Protein AF-A0AAW5YV37-F1 (afdb_monomer_lite)

Secondary structure (DSSP, 8-state):
-HHHHHHHHHHHHHHHHHHHHHHHHHTTT--HHHHHHHHHHHHHHHHHHHHHHHHHHHHHHHHHHHHH-TTS----TT-

Foldseek 3Di:
DVVLVVVLVVVLVVVVVVLVVVLVVVLPPPDDPRSVVSVVVSVVVNVVVNVVSVVVSVVVVVVVVVVVDPPDDDPDPVD

Sequence (79 aa):
MKKMDATYLTELNRYFRARVAEVTDQAQGLTGEELTTFLTKANQETVAHCRQESEKLWGQLFKEAIKLSKLTFNMDKNL

Radius of gyration: 20.42 Å; chains: 1; bounding box: 48×17×57 Å

pLDDT: mean 89.54, std 12.16, range [55.81, 98.25]

Organism: NCBI:txid1584

Structure (mmCIF, N/CA/C/O backbone):
data_AF-A0AAW5YV37-F1
#
_entry.id   AF-A0AAW5YV37-F1
#
loop_
_atom_site.group_PDB
_atom_site.id
_atom_site.type_symbol
_atom_site.label_atom_id
_atom_site.label_alt_id
_atom_site.label_comp_id
_atom_site.label_asym_id
_atom_site.label_entity_id
_atom_site.label_seq_id
_atom_site.pdbx_PDB_ins_code
_atom_site.Cartn_x
_atom_site.Cartn_y
_atom_site.Cartn_z
_atom_site.occupancy
_atom_site.B_iso_or_equiv
_atom_site.auth_seq_id
_atom_site.auth_comp_id
_atom_site.auth_asym_id
_atom_site.auth_atom_id
_atom_site.pdbx_PDB_model_num
ATOM 1 N N . MET A 1 1 ? 8.922 -0.591 -20.082 1.00 59.88 1 MET A N 1
ATOM 2 C CA . MET A 1 1 ? 7.778 0.349 -19.919 1.00 59.88 1 MET A CA 1
ATOM 3 C C . MET A 1 1 ? 6.376 -0.279 -19.859 1.00 59.88 1 MET A C 1
ATOM 5 O O . MET A 1 1 ? 6.043 -0.736 -18.780 1.00 59.88 1 MET A O 1
ATOM 9 N N . LYS A 1 2 ? 5.562 -0.406 -20.930 1.00 64.81 2 LYS A N 1
ATOM 10 C CA . LYS A 1 2 ? 4.091 -0.662 -20.817 1.00 64.81 2 LYS A CA 1
ATOM 11 C C . LYS A 1 2 ? 3.655 -1.884 -19.975 1.00 64.81 2 LYS A C 1
ATOM 13 O O . LYS A 1 2 ? 2.592 -1.860 -19.367 1.00 64.81 2 LYS A O 1
ATOM 18 N N . LYS A 1 3 ? 4.462 -2.954 -19.930 1.00 74.75 3 LYS A N 1
ATOM 19 C CA . LYS A 1 3 ? 4.203 -4.129 -19.072 1.00 74.75 3 LYS A CA 1
ATOM 20 C C . LYS A 1 3 ? 4.535 -3.881 -17.594 1.00 74.75 3 LYS A C 1
ATOM 22 O O . LYS A 1 3 ? 3.832 -4.388 -16.735 1.00 74.75 3 LYS A O 1
ATOM 27 N N . MET A 1 4 ? 5.575 -3.100 -17.309 1.00 75.81 4 MET A N 1
ATOM 28 C CA . MET A 1 4 ? 6.059 -2.826 -15.951 1.00 75.81 4 MET A CA 1
ATOM 29 C C . MET A 1 4 ? 5.069 -1.944 -15.184 1.00 75.81 4 MET A C 1
ATOM 31 O O . MET A 1 4 ? 4.729 -2.251 -14.046 1.00 75.81 4 MET A O 1
ATOM 35 N N . ASP A 1 5 ? 4.518 -0.935 -15.862 1.00 81.19 5 ASP A N 1
ATOM 36 C CA . ASP A 1 5 ? 3.488 -0.053 -15.305 1.00 81.19 5 ASP A CA 1
ATOM 37 C C . ASP A 1 5 ? 2.200 -0.836 -14.990 1.00 81.19 5 ASP A C 1
ATOM 39 O O . ASP A 1 5 ? 1.607 -0.678 -13.924 1.00 81.19 5 ASP A O 1
ATOM 43 N N . ALA A 1 6 ? 1.791 -1.741 -15.889 1.00 89.69 6 ALA A N 1
ATOM 44 C CA . ALA A 1 6 ? 0.613 -2.585 -15.695 1.00 89.69 6 ALA A CA 1
ATOM 45 C C . ALA A 1 6 ? 0.785 -3.574 -14.530 1.00 89.69 6 ALA A C 1
ATOM 47 O O . ALA A 1 6 ? -0.137 -3.742 -13.730 1.00 89.69 6 ALA A O 1
ATOM 48 N N . THR A 1 7 ? 1.960 -4.202 -14.404 1.00 92.62 7 THR A N 1
ATOM 49 C CA . THR A 1 7 ? 2.276 -5.073 -13.263 1.00 92.62 7 THR A CA 1
ATOM 50 C C . THR A 1 7 ? 2.268 -4.285 -11.956 1.00 92.62 7 THR A C 1
ATOM 52 O O . THR A 1 7 ? 1.621 -4.719 -11.007 1.00 92.62 7 THR A O 1
ATOM 55 N N . TYR A 1 8 ? 2.908 -3.111 -11.915 1.00 93.38 8 TYR A N 1
ATOM 56 C CA . TYR A 1 8 ? 2.914 -2.242 -10.735 1.00 93.38 8 TYR A CA 1
ATOM 57 C C . TYR A 1 8 ? 1.494 -1.895 -10.277 1.00 93.38 8 TYR A C 1
ATOM 59 O O . TYR A 1 8 ? 1.140 -2.127 -9.123 1.00 93.38 8 TYR A O 1
ATOM 67 N N . LEU A 1 9 ? 0.648 -1.412 -11.193 1.00 94.88 9 LEU A N 1
ATOM 68 C CA . LEU A 1 9 ? -0.736 -1.072 -10.867 1.00 94.88 9 LEU A CA 1
ATOM 69 C C . LEU A 1 9 ? -1.539 -2.296 -10.419 1.00 94.88 9 LEU A C 1
ATOM 71 O O . LEU A 1 9 ? -2.377 -2.183 -9.528 1.00 94.88 9 LEU A O 1
ATOM 75 N N . 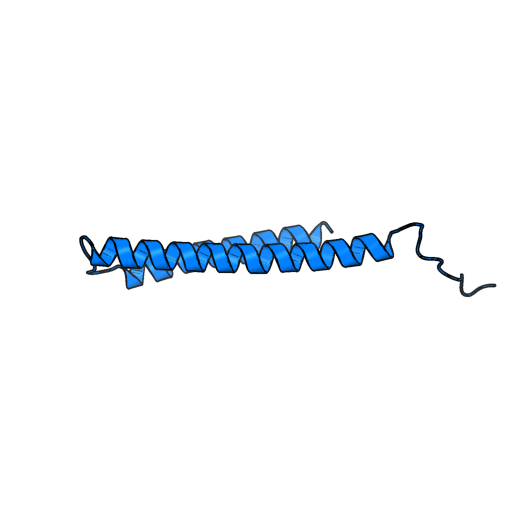THR A 1 10 ? -1.307 -3.462 -11.021 1.00 96.06 10 THR A N 1
ATOM 76 C CA . THR A 1 10 ? -2.018 -4.694 -10.657 1.00 96.06 10 THR A CA 1
ATOM 77 C C . THR A 1 10 ? -1.670 -5.131 -9.237 1.00 96.06 10 THR A C 1
ATOM 79 O O . THR A 1 10 ? -2.575 -5.346 -8.429 1.00 96.06 10 THR A O 1
ATOM 82 N N . GLU A 1 11 ? -0.380 -5.204 -8.909 1.00 95.94 11 GLU A N 1
ATOM 83 C CA . GLU A 1 11 ? 0.071 -5.632 -7.583 1.00 95.94 11 GLU A CA 1
ATOM 84 C C . GLU A 1 11 ? -0.293 -4.614 -6.501 1.00 95.94 11 GLU A C 1
ATOM 86 O O . GLU A 1 11 ? -0.790 -5.001 -5.444 1.00 95.94 11 GLU A O 1
ATOM 91 N N . LEU A 1 12 ? -0.159 -3.313 -6.775 1.00 96.62 12 LEU A N 1
ATOM 92 C CA . LEU A 1 12 ? -0.525 -2.284 -5.805 1.00 96.62 12 LEU A CA 1
ATOM 93 C C . LEU A 1 12 ? -2.033 -2.299 -5.504 1.00 96.62 12 LEU A C 1
ATOM 95 O O . LEU A 1 12 ? -2.449 -2.248 -4.348 1.00 96.62 12 LEU A O 1
ATOM 99 N N . ASN A 1 13 ? -2.872 -2.455 -6.532 1.00 96.19 13 ASN A N 1
ATOM 100 C CA . ASN A 1 13 ? -4.318 -2.575 -6.344 1.00 96.19 13 ASN A CA 1
ATOM 101 C C . ASN A 1 13 ? -4.715 -3.869 -5.622 1.00 96.19 13 ASN A C 1
ATOM 103 O O . ASN A 1 13 ? -5.698 -3.887 -4.878 1.00 96.19 13 ASN A O 1
ATOM 107 N N . ARG A 1 14 ? -3.989 -4.969 -5.850 1.00 97.56 14 ARG A N 1
ATOM 108 C CA . ARG A 1 14 ? -4.172 -6.213 -5.0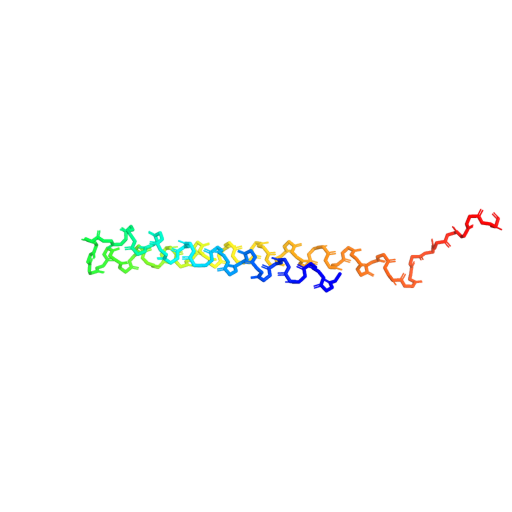95 1.00 97.5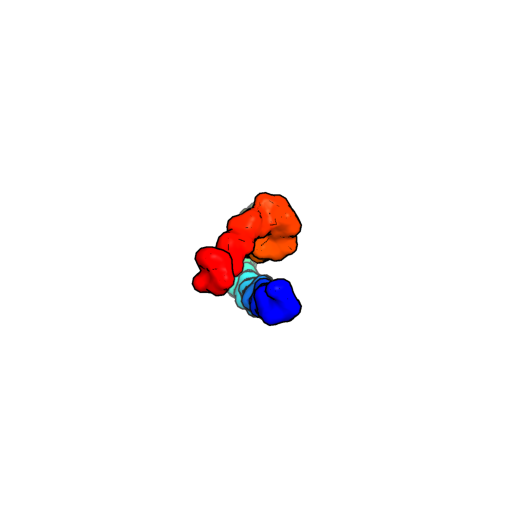6 14 ARG A CA 1
ATOM 109 C C . ARG A 1 14 ? -3.835 -5.995 -3.622 1.00 97.56 14 ARG A C 1
ATOM 111 O O . ARG A 1 14 ? -4.643 -6.356 -2.768 1.00 97.56 14 ARG A O 1
ATOM 118 N N . TYR A 1 15 ? -2.691 -5.373 -3.342 1.00 97.69 15 TYR A N 1
ATOM 119 C CA . TYR A 1 15 ? -2.257 -5.043 -1.990 1.00 97.69 15 TYR A CA 1
ATOM 120 C C . TYR A 1 15 ? -3.285 -4.171 -1.266 1.00 97.69 15 TYR A C 1
ATOM 122 O O . TYR A 1 15 ? -3.711 -4.533 -0.175 1.00 97.69 15 TYR A O 1
ATOM 130 N N . PHE A 1 16 ? -3.765 -3.084 -1.879 1.00 97.56 16 PHE A N 1
ATOM 131 C CA . PHE A 1 16 ? -4.743 -2.204 -1.233 1.00 97.56 16 PHE A CA 1
ATOM 132 C C . PHE A 1 16 ? -6.043 -2.918 -0.871 1.00 97.56 16 PHE A C 1
ATOM 134 O O . PHE A 1 16 ? -6.554 -2.731 0.230 1.00 97.56 16 PHE A O 1
ATOM 141 N N . ARG A 1 17 ? -6.565 -3.779 -1.753 1.00 97.81 17 ARG A N 1
ATOM 142 C CA . ARG A 1 17 ? -7.773 -4.559 -1.443 1.00 97.81 17 ARG A CA 1
ATOM 143 C C . ARG A 1 17 ? -7.546 -5.526 -0.284 1.00 97.81 17 ARG A C 1
ATOM 145 O O . ARG A 1 17 ? -8.392 -5.611 0.601 1.00 97.81 17 ARG A O 1
ATOM 152 N N . ALA A 1 18 ? -6.407 -6.218 -0.274 1.00 97.75 18 ALA A N 1
ATOM 153 C CA . ALA A 1 18 ? -6.043 -7.106 0.826 1.00 97.75 18 ALA A CA 1
ATOM 154 C C . ALA A 1 18 ? -5.878 -6.330 2.141 1.00 97.75 18 ALA A C 1
ATOM 156 O O . ALA A 1 18 ? -6.408 -6.749 3.165 1.00 97.75 18 ALA A O 1
ATOM 157 N N . ARG A 1 19 ? -5.223 -5.164 2.098 1.00 97.62 19 ARG A N 1
ATOM 158 C CA . ARG A 1 19 ? -4.988 -4.320 3.272 1.00 97.62 19 ARG A CA 1
ATOM 159 C C . ARG A 1 19 ? -6.287 -3.779 3.856 1.00 97.62 19 ARG A C 1
ATOM 161 O O . ARG A 1 19 ? -6.438 -3.790 5.067 1.00 97.62 19 ARG A O 1
ATOM 168 N N . VAL A 1 20 ? -7.246 -3.363 3.026 1.00 97.31 20 VAL A N 1
ATOM 169 C CA . VAL A 1 20 ? -8.577 -2.952 3.508 1.00 97.31 20 VAL A CA 1
ATOM 170 C C . VAL A 1 20 ? -9.264 -4.098 4.243 1.00 97.31 20 VAL A C 1
ATOM 172 O O . VAL A 1 20 ? -9.783 -3.876 5.333 1.00 97.31 20 VAL A O 1
ATOM 175 N N . ALA A 1 21 ? -9.249 -5.312 3.687 1.00 97.62 21 ALA A N 1
ATOM 176 C CA . ALA A 1 21 ? -9.861 -6.467 4.339 1.00 97.62 21 ALA A CA 1
ATOM 177 C C . ALA A 1 21 ? -9.178 -6.791 5.679 1.00 97.62 21 ALA A C 1
ATOM 179 O O . ALA A 1 21 ? -9.855 -6.951 6.689 1.00 97.62 21 ALA A O 1
ATOM 180 N N . GLU A 1 22 ? -7.846 -6.803 5.699 1.00 97.75 22 GLU A N 1
ATOM 181 C CA . GLU A 1 22 ? -7.041 -7.058 6.896 1.00 97.75 22 GLU A CA 1
ATOM 182 C C . GLU A 1 22 ? -7.276 -6.010 7.995 1.00 97.75 22 GLU A C 1
ATOM 184 O O . GLU A 1 22 ? -7.542 -6.359 9.140 1.00 97.75 22 GLU A O 1
ATOM 189 N N . VAL A 1 23 ? -7.217 -4.720 7.651 1.00 97.31 23 VAL A N 1
ATOM 190 C CA . VAL A 1 23 ? -7.447 -3.616 8.595 1.00 97.31 23 VAL A CA 1
ATOM 191 C C . VAL A 1 23 ? -8.880 -3.641 9.113 1.00 97.31 23 VAL A C 1
ATOM 193 O O . VAL A 1 23 ? -9.099 -3.376 10.288 1.00 97.31 23 VAL A O 1
ATOM 196 N N . THR A 1 24 ? -9.852 -3.974 8.259 1.00 96.31 24 THR A N 1
ATOM 197 C CA . THR A 1 24 ? -11.258 -4.102 8.668 1.00 96.31 24 THR A CA 1
ATOM 198 C C . THR A 1 24 ? -11.435 -5.210 9.700 1.00 96.31 24 THR A C 1
ATOM 200 O O . THR A 1 24 ? -12.139 -5.007 10.683 1.00 96.31 24 THR A O 1
ATOM 203 N N . ASP A 1 25 ? -10.787 -6.357 9.496 1.00 97.31 25 ASP A N 1
ATOM 204 C CA . ASP A 1 25 ? -10.824 -7.487 10.425 1.00 97.31 25 ASP A CA 1
ATOM 205 C C . ASP A 1 25 ? -10.139 -7.146 11.758 1.00 97.31 25 ASP A C 1
ATOM 207 O O . ASP A 1 25 ? -10.725 -7.300 12.824 1.00 97.31 25 ASP A O 1
ATOM 211 N N . GLN A 1 26 ? -8.942 -6.560 11.698 1.00 95.50 26 GLN A N 1
ATOM 212 C CA . GLN A 1 26 ? -8.171 -6.149 12.877 1.00 95.50 26 GLN A CA 1
ATOM 213 C C . GLN A 1 26 ? -8.820 -5.004 13.670 1.00 95.50 26 GLN A C 1
ATOM 215 O O . GLN A 1 26 ? -8.608 -4.893 14.875 1.00 95.50 26 GLN A O 1
ATOM 220 N N . ALA A 1 27 ? -9.601 -4.145 13.010 1.00 96.00 27 ALA A N 1
ATOM 221 C CA . ALA A 1 27 ? -10.327 -3.060 13.659 1.00 96.00 27 ALA A CA 1
ATOM 222 C C . ALA A 1 27 ? -11.596 -3.532 14.387 1.00 96.00 27 ALA A C 1
ATOM 224 O O . ALA A 1 27 ? -12.200 -2.737 15.112 1.00 96.00 27 ALA A O 1
ATOM 225 N N . GLN A 1 28 ? -12.032 -4.786 14.204 1.00 95.31 28 GLN A N 1
ATOM 226 C CA . GLN A 1 28 ? -13.232 -5.289 14.870 1.00 95.31 28 GLN A CA 1
ATOM 227 C C . GLN A 1 28 ? -13.077 -5.213 16.391 1.00 95.31 28 GLN A C 1
ATOM 229 O O . GLN A 1 28 ? -12.120 -5.714 16.973 1.00 95.31 28 GLN A O 1
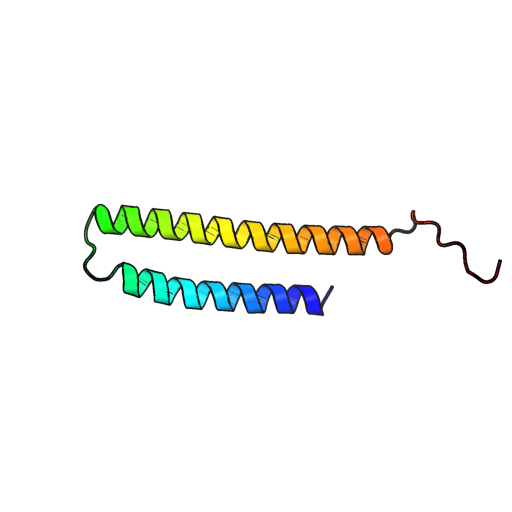ATOM 234 N N . GLY A 1 29 ? -14.046 -4.574 17.043 1.00 92.94 29 GLY A N 1
ATOM 235 C CA . GLY A 1 29 ? -14.056 -4.406 18.497 1.00 92.94 29 GLY A CA 1
ATOM 236 C C . GLY A 1 29 ? -13.235 -3.223 19.015 1.00 92.94 29 GLY A C 1
ATOM 237 O O . GLY A 1 29 ? -13.408 -2.859 20.175 1.00 92.94 29 GLY A O 1
ATOM 238 N N . LEU A 1 30 ? -12.419 -2.568 18.179 1.00 96.25 30 LEU A N 1
ATOM 239 C CA . LEU A 1 30 ? -11.790 -1.299 18.543 1.00 96.25 30 LEU A CA 1
ATOM 240 C C . LEU A 1 30 ? -12.812 -0.164 18.452 1.00 96.25 30 LEU A C 1
ATOM 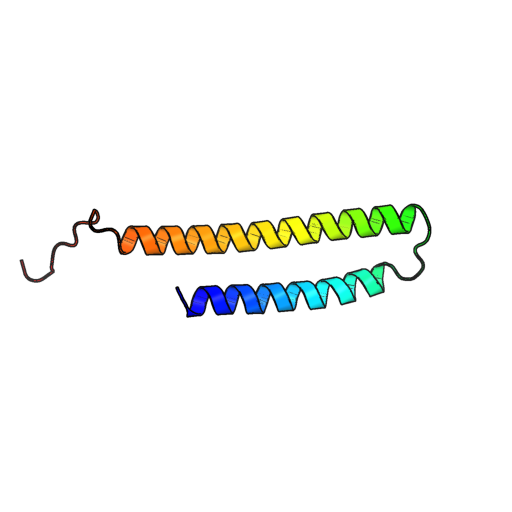242 O O . LEU A 1 30 ? -13.609 -0.091 17.515 1.00 96.25 30 LEU A O 1
ATOM 246 N N . THR A 1 31 ? -12.768 0.767 19.404 1.00 95.19 31 THR A N 1
ATOM 247 C CA . THR A 1 31 ? -13.650 1.942 19.411 1.00 95.19 31 THR A CA 1
ATOM 248 C C . THR A 1 31 ? -12.896 3.199 19.839 1.00 95.19 31 THR A C 1
ATOM 250 O O . THR A 1 31 ? -11.775 3.130 20.341 1.00 95.19 31 THR A O 1
ATOM 253 N N . GLY A 1 32 ? -13.488 4.370 19.593 1.00 96.06 32 GLY A N 1
ATOM 254 C CA . GLY A 1 32 ? -12.968 5.651 20.076 1.00 96.06 32 GLY A CA 1
ATOM 255 C C . GLY A 1 32 ? -11.518 5.946 19.668 1.00 96.06 32 GLY A C 1
ATOM 256 O O . GLY A 1 32 ? -11.146 5.877 18.492 1.00 96.06 32 GLY A O 1
ATOM 257 N N . GLU A 1 33 ? -10.704 6.323 20.652 1.00 96.94 33 GLU A N 1
ATOM 258 C CA . GLU A 1 33 ? -9.308 6.724 20.454 1.00 96.94 33 GLU A CA 1
ATOM 259 C C . GLU A 1 33 ? -8.412 5.556 20.016 1.00 96.94 33 GLU A C 1
ATOM 261 O O . GLU A 1 33 ? -7.527 5.735 19.175 1.00 96.94 33 GLU A O 1
ATOM 266 N N . GLU A 1 34 ? -8.686 4.345 20.506 1.00 95.88 34 GLU A N 1
ATOM 267 C CA . GLU A 1 34 ? -7.942 3.138 20.137 1.00 95.88 34 GLU A CA 1
ATOM 268 C C . GLU A 1 34 ? -8.134 2.808 18.655 1.00 95.88 34 GLU A C 1
ATOM 270 O O . GLU A 1 34 ? -7.159 2.584 17.934 1.00 95.88 34 GLU A O 1
ATOM 275 N N . LEU A 1 35 ? -9.379 2.880 18.168 1.00 97.25 35 LEU A N 1
ATOM 276 C CA . LEU A 1 35 ? -9.685 2.707 16.747 1.00 97.25 35 LEU A CA 1
ATOM 277 C C . LEU A 1 35 ? -8.990 3.773 15.894 1.00 97.25 35 LEU A C 1
ATOM 279 O O . LEU A 1 35 ? -8.385 3.459 14.871 1.00 97.25 35 LEU A O 1
ATOM 283 N N . THR A 1 36 ? -9.045 5.035 16.320 1.00 97.50 36 THR A N 1
ATOM 284 C CA . THR A 1 36 ? -8.435 6.147 15.576 1.00 97.50 36 THR A CA 1
ATOM 285 C C . THR A 1 36 ? -6.920 5.984 15.476 1.00 97.50 36 THR A C 1
ATOM 287 O O . THR A 1 36 ? -6.342 6.146 14.397 1.00 97.50 36 THR A O 1
ATOM 290 N N . THR A 1 37 ? -6.273 5.613 16.580 1.00 98.00 37 THR A N 1
ATOM 291 C CA . THR A 1 37 ? -4.827 5.368 16.635 1.00 98.00 37 THR A CA 1
ATOM 292 C C . THR A 1 37 ? -4.440 4.199 15.736 1.00 98.00 37 THR A C 1
ATOM 294 O O . THR A 1 37 ? -3.507 4.312 14.936 1.00 98.00 37 THR A O 1
ATOM 297 N N . PHE A 1 38 ? -5.193 3.100 15.809 1.00 98.06 38 PHE A N 1
ATOM 298 C CA . PHE A 1 38 ? -4.980 1.927 14.970 1.00 98.06 38 PHE A CA 1
ATOM 299 C C . PHE A 1 38 ? -5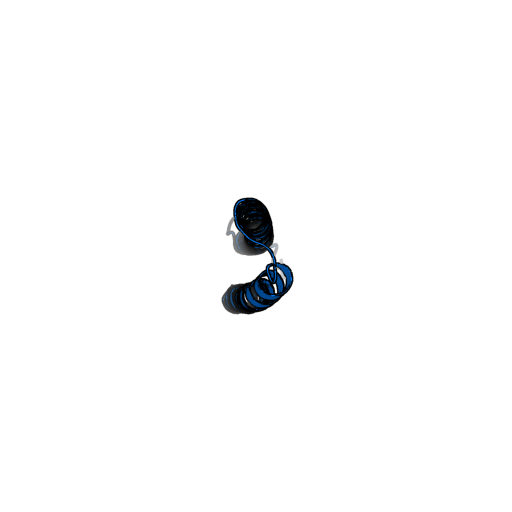.105 2.257 13.477 1.00 98.06 38 PHE A C 1
ATOM 301 O O . PHE A 1 38 ? -4.174 1.998 12.712 1.00 98.06 38 PHE A O 1
ATOM 308 N N . LEU A 1 39 ? -6.205 2.893 13.060 1.00 97.62 39 LEU A N 1
ATOM 309 C CA . LEU A 1 39 ? -6.437 3.255 11.659 1.00 97.62 39 LEU A CA 1
ATOM 310 C C . LEU A 1 39 ? -5.396 4.256 11.144 1.00 97.62 39 LEU A C 1
ATOM 312 O O . LEU A 1 39 ? -4.947 4.147 10.003 1.00 97.62 39 LEU A O 1
ATOM 316 N N . THR A 1 40 ? -4.962 5.197 11.986 1.00 98.00 40 THR A N 1
ATOM 317 C CA . THR A 1 40 ? -3.903 6.153 11.632 1.00 98.00 40 THR A CA 1
ATOM 318 C C . THR A 1 40 ? -2.591 5.433 11.344 1.00 98.00 40 THR A C 1
ATOM 320 O O . THR A 1 40 ? -1.962 5.683 10.313 1.00 98.00 40 THR A O 1
ATOM 323 N N . LYS A 1 41 ? -2.199 4.499 12.216 1.00 98.00 41 LYS A N 1
ATOM 324 C CA . LYS A 1 41 ? -0.991 3.693 12.029 1.00 98.00 41 LYS A CA 1
ATOM 325 C C . LYS A 1 41 ? -1.092 2.815 10.780 1.00 98.00 41 LYS A C 1
ATOM 327 O O . LYS A 1 41 ? -0.192 2.839 9.942 1.00 98.00 41 LYS A O 1
ATOM 332 N N . ALA A 1 42 ? -2.209 2.110 10.608 1.00 97.56 42 ALA A N 1
ATOM 333 C CA . ALA A 1 42 ? -2.446 1.262 9.444 1.00 97.56 42 ALA A CA 1
ATOM 334 C C . ALA A 1 42 ? -2.387 2.055 8.124 1.00 97.56 42 ALA A C 1
ATOM 336 O O . ALA A 1 42 ? -1.841 1.578 7.124 1.00 97.56 42 ALA A O 1
ATOM 337 N N . ASN A 1 43 ? -2.894 3.292 8.119 1.00 97.50 43 ASN A N 1
ATOM 338 C CA . ASN A 1 43 ? -2.802 4.186 6.970 1.00 97.50 43 ASN A CA 1
ATOM 339 C C . ASN A 1 43 ? -1.350 4.601 6.678 1.00 97.50 43 ASN A C 1
ATOM 341 O O . ASN A 1 43 ? -0.913 4.536 5.531 1.00 97.50 43 ASN A O 1
ATOM 345 N N . GLN A 1 44 ? -0.574 4.970 7.702 1.00 98.25 44 GLN A N 1
ATOM 346 C CA . GLN A 1 44 ? 0.844 5.318 7.537 1.00 98.25 44 GLN A CA 1
ATOM 347 C C . GLN A 1 44 ? 1.663 4.153 6.966 1.00 98.25 44 GLN A C 1
ATOM 349 O O . GLN A 1 44 ? 2.461 4.357 6.052 1.00 98.25 44 GLN A O 1
ATOM 354 N N . GLU A 1 45 ? 1.428 2.930 7.443 1.00 98.06 45 GLU A N 1
ATOM 355 C CA . GLU A 1 45 ? 2.061 1.715 6.912 1.00 98.06 45 GLU A CA 1
ATOM 356 C C . GLU A 1 45 ? 1.701 1.485 5.438 1.00 98.06 45 GLU A C 1
ATOM 358 O O . GLU A 1 45 ? 2.569 1.192 4.613 1.00 98.06 45 GLU A O 1
ATOM 363 N N . THR A 1 46 ? 0.430 1.688 5.086 1.00 97.69 46 THR A N 1
ATOM 364 C CA . THR A 1 46 ? -0.063 1.554 3.707 1.00 97.69 46 THR A CA 1
ATOM 365 C C . THR A 1 46 ? 0.603 2.574 2.777 1.00 97.69 46 THR A C 1
ATOM 367 O O . THR A 1 46 ? 1.027 2.234 1.669 1.00 97.69 46 THR A O 1
ATOM 370 N N . VAL A 1 47 ? 0.751 3.823 3.231 1.00 97.62 47 VAL A N 1
ATOM 371 C CA . VAL A 1 47 ? 1.453 4.884 2.491 1.00 97.62 47 VAL A CA 1
ATOM 372 C C . VAL A 1 47 ? 2.937 4.558 2.335 1.00 97.62 47 VAL A C 1
ATOM 374 O O . VAL A 1 47 ? 3.480 4.719 1.240 1.00 97.62 47 VAL A O 1
ATOM 377 N N . ALA A 1 48 ? 3.591 4.069 3.391 1.00 98.12 48 ALA A N 1
ATOM 378 C CA . ALA A 1 48 ? 4.994 3.669 3.339 1.00 98.12 48 ALA A CA 1
ATOM 379 C C . ALA A 1 48 ? 5.223 2.553 2.307 1.00 98.12 48 ALA A C 1
ATOM 381 O O . ALA A 1 48 ? 6.140 2.654 1.491 1.00 98.12 48 ALA A O 1
ATOM 382 N N . HIS A 1 49 ? 4.346 1.544 2.271 1.00 97.31 49 HIS A N 1
ATOM 383 C CA . HIS A 1 49 ? 4.406 0.476 1.273 1.00 97.31 49 HIS A CA 1
ATOM 384 C C . HIS A 1 49 ? 4.223 1.005 -0.159 1.00 97.31 49 HIS A C 1
ATOM 386 O O . HIS A 1 49 ? 5.020 0.701 -1.047 1.00 97.31 49 HIS A O 1
ATOM 392 N N . CYS A 1 50 ? 3.211 1.849 -0.383 1.00 96.94 50 CYS A N 1
ATOM 393 C CA . CYS A 1 50 ? 2.959 2.467 -1.688 1.00 96.94 50 CYS A CA 1
ATOM 394 C C . CYS A 1 50 ? 4.170 3.273 -2.182 1.00 96.94 50 CYS A C 1
ATOM 396 O O . CYS A 1 50 ? 4.582 3.159 -3.341 1.00 96.94 50 CYS A O 1
ATOM 398 N N . ARG A 1 51 ? 4.782 4.052 -1.284 1.00 97.62 51 ARG A N 1
ATOM 399 C CA . ARG A 1 51 ? 5.992 4.819 -1.577 1.00 97.62 51 ARG A CA 1
ATOM 400 C C . ARG A 1 51 ? 7.151 3.907 -1.973 1.00 97.62 51 ARG A C 1
ATOM 402 O O . ARG A 1 51 ? 7.786 4.165 -2.990 1.00 97.62 51 ARG A O 1
ATOM 409 N N . GLN A 1 52 ? 7.399 2.843 -1.213 1.00 97.50 52 GLN A N 1
ATOM 410 C CA . GLN A 1 52 ? 8.478 1.898 -1.495 1.00 97.50 52 GLN A CA 1
ATOM 411 C C . GLN A 1 52 ? 8.328 1.252 -2.881 1.00 97.50 52 GLN A C 1
ATOM 413 O O . GLN A 1 52 ? 9.286 1.224 -3.658 1.00 97.50 52 GLN A O 1
ATOM 418 N N . GLU A 1 53 ? 7.133 0.769 -3.232 1.00 96.69 53 GLU A N 1
ATOM 419 C CA . GLU A 1 53 ? 6.912 0.159 -4.549 1.00 96.69 53 GLU A CA 1
ATOM 420 C C . GLU A 1 53 ? 6.978 1.196 -5.685 1.00 96.69 53 GLU A C 1
ATOM 422 O O . GLU A 1 53 ? 7.496 0.895 -6.764 1.00 96.69 53 GLU A O 1
ATOM 427 N N . SER A 1 54 ? 6.552 2.440 -5.433 1.00 96.06 54 SER A N 1
ATOM 428 C CA . SER A 1 54 ? 6.711 3.551 -6.383 1.00 96.06 54 SER A CA 1
ATOM 429 C C . SER A 1 54 ? 8.182 3.871 -6.651 1.00 96.06 54 SER A C 1
ATOM 431 O O . SER A 1 54 ? 8.591 3.992 -7.805 1.00 96.06 54 SER A O 1
ATOM 433 N N . GLU A 1 55 ? 8.994 3.994 -5.597 1.00 96.56 55 GLU A N 1
ATOM 434 C CA . GLU A 1 55 ? 10.431 4.283 -5.695 1.00 96.56 55 GLU A CA 1
ATOM 435 C C . GLU A 1 55 ? 11.175 3.157 -6.427 1.00 96.56 55 GLU A C 1
ATOM 437 O O . GLU A 1 55 ? 12.060 3.409 -7.248 1.00 96.56 55 GLU A O 1
ATOM 442 N N . LYS A 1 56 ? 10.770 1.905 -6.205 1.00 95.00 56 LYS A N 1
ATOM 443 C CA . LYS A 1 56 ? 11.293 0.735 -6.918 1.00 95.00 56 LYS A CA 1
ATOM 444 C C . LYS A 1 56 ? 10.975 0.777 -8.413 1.00 95.00 56 LYS A C 1
ATOM 446 O O . LYS A 1 56 ? 11.883 0.553 -9.219 1.00 95.00 56 LYS A O 1
ATOM 451 N N . LEU A 1 57 ? 9.732 1.093 -8.794 1.00 94.62 57 LEU A N 1
ATOM 452 C CA . LEU A 1 57 ? 9.357 1.287 -10.200 1.00 94.62 57 LEU A CA 1
ATOM 453 C C . LEU A 1 57 ? 10.173 2.428 -10.821 1.00 94.62 57 LEU A C 1
ATOM 455 O O . LEU A 1 57 ? 10.756 2.261 -11.891 1.00 94.62 57 LEU A O 1
ATOM 459 N N . TRP A 1 58 ? 10.281 3.558 -10.121 1.00 93.94 58 TRP A N 1
ATOM 460 C CA . TRP A 1 58 ? 11.097 4.699 -10.538 1.00 93.94 58 TRP A CA 1
ATOM 461 C C . TRP A 1 58 ? 12.554 4.312 -10.789 1.00 93.94 58 TRP A C 1
ATOM 463 O O . TRP A 1 58 ? 13.109 4.641 -11.836 1.00 93.94 58 TRP A O 1
ATOM 473 N N . GLY A 1 59 ? 13.170 3.559 -9.877 1.00 93.50 59 GLY A N 1
ATOM 474 C CA . GLY A 1 59 ? 14.540 3.081 -10.040 1.00 93.50 59 GLY A CA 1
ATOM 475 C C . GLY A 1 59 ? 14.713 2.164 -11.255 1.00 93.50 59 GLY A C 1
ATOM 476 O O . GLY A 1 59 ? 15.744 2.213 -11.928 1.00 93.50 59 GLY A O 1
ATOM 477 N N . GLN A 1 60 ? 13.712 1.341 -11.574 1.00 91.06 60 GLN A N 1
ATOM 478 C CA . GLN A 1 60 ? 13.719 0.513 -12.782 1.00 91.06 60 GLN A CA 1
ATOM 479 C C . GLN A 1 60 ? 13.575 1.358 -14.053 1.00 91.06 60 GLN A C 1
ATOM 481 O O . GLN A 1 60 ? 14.365 1.188 -14.982 1.00 91.06 60 GLN A O 1
ATOM 486 N N . LEU A 1 61 ? 12.635 2.306 -14.075 1.00 91.69 61 LEU A N 1
ATOM 487 C CA . LEU A 1 61 ? 12.438 3.224 -15.199 1.00 91.69 61 LEU A CA 1
ATOM 488 C C . LEU A 1 61 ? 13.682 4.077 -15.455 1.00 91.69 61 LEU A C 1
ATOM 490 O O . LEU A 1 61 ? 14.091 4.236 -16.600 1.00 91.69 61 LEU A O 1
ATOM 494 N N . PHE A 1 62 ? 14.337 4.561 -14.401 1.00 91.31 62 PHE A N 1
ATOM 495 C CA . PHE A 1 62 ? 15.573 5.327 -14.518 1.00 91.31 62 PHE A CA 1
ATOM 496 C C . PHE A 1 62 ? 16.705 4.495 -15.143 1.00 91.31 62 PHE A C 1
ATOM 498 O O . PHE A 1 62 ? 17.404 4.962 -16.042 1.00 91.31 62 PHE A O 1
ATOM 505 N N . LYS A 1 63 ? 16.846 3.224 -14.739 1.00 89.06 63 LYS A N 1
ATOM 506 C CA . LYS A 1 63 ? 17.801 2.287 -15.357 1.00 89.06 63 LYS A CA 1
ATOM 507 C C . LYS A 1 63 ? 17.476 2.015 -16.829 1.00 89.06 63 LYS A C 1
ATOM 509 O O . LYS A 1 63 ? 18.398 1.951 -17.640 1.00 89.06 63 LYS A O 1
ATOM 514 N N . GLU A 1 64 ? 16.200 1.839 -17.183 1.00 87.25 64 GLU A N 1
ATOM 515 C CA . GLU A 1 64 ? 15.771 1.697 -18.584 1.00 87.25 64 GLU A CA 1
ATOM 516 C C . GLU A 1 64 ? 16.097 2.964 -19.390 1.00 87.25 64 GLU A C 1
ATOM 518 O O . GLU A 1 64 ? 16.667 2.869 -20.476 1.00 87.25 64 GLU A O 1
ATOM 523 N N . ALA A 1 65 ? 15.815 4.145 -18.838 1.00 87.25 65 ALA A N 1
ATOM 524 C CA . ALA A 1 65 ? 16.068 5.427 -19.487 1.00 87.25 65 ALA A CA 1
ATOM 525 C C . ALA A 1 65 ? 17.561 5.658 -19.766 1.00 87.25 65 ALA A C 1
ATOM 527 O O . ALA A 1 65 ? 17.910 6.092 -20.861 1.00 87.25 65 ALA A O 1
ATOM 528 N N . ILE A 1 66 ? 18.450 5.310 -18.825 1.00 86.88 66 ILE A N 1
ATOM 529 C CA . ILE A 1 66 ? 19.903 5.399 -19.040 1.00 86.88 66 ILE A CA 1
ATOM 530 C C . ILE A 1 66 ? 20.342 4.516 -20.211 1.00 86.88 66 ILE A C 1
ATOM 532 O O . ILE A 1 66 ? 21.108 4.978 -21.048 1.00 86.88 66 ILE A O 1
ATOM 536 N N . LYS A 1 67 ? 19.836 3.280 -20.319 1.00 82.31 67 LYS A N 1
ATOM 537 C CA . LYS A 1 67 ? 20.178 2.372 -21.434 1.00 82.31 67 LYS A CA 1
ATOM 538 C C . LYS A 1 67 ? 19.716 2.889 -22.797 1.00 82.31 67 LYS A C 1
ATOM 540 O O . LYS A 1 67 ? 20.316 2.557 -23.813 1.00 82.31 67 LYS A O 1
ATOM 545 N N . LEU A 1 68 ? 18.624 3.648 -22.820 1.00 82.06 68 LEU A N 1
ATOM 546 C CA . LEU A 1 68 ? 18.079 4.270 -24.029 1.00 82.06 68 LEU A CA 1
ATOM 547 C C . LEU A 1 68 ? 18.724 5.626 -24.338 1.00 82.06 68 LEU A C 1
ATOM 549 O O . LEU A 1 68 ? 18.476 6.198 -25.401 1.00 82.06 68 LEU A O 1
ATOM 553 N N . SER A 1 69 ? 19.521 6.165 -23.414 1.00 80.56 69 SER A N 1
ATOM 554 C CA . SER A 1 69 ? 20.156 7.461 -23.583 1.00 80.56 69 SER A CA 1
ATOM 555 C C . SER A 1 69 ? 21.141 7.421 -24.749 1.00 80.56 69 SER A C 1
ATOM 557 O O . SER A 1 69 ? 21.992 6.541 -24.850 1.00 80.56 69 SER A O 1
ATOM 559 N N . LYS A 1 70 ? 21.092 8.437 -25.613 1.00 66.12 70 LYS A N 1
ATOM 560 C CA . LYS A 1 70 ? 22.061 8.607 -26.710 1.00 66.12 70 LYS A CA 1
ATOM 561 C C . LYS A 1 70 ? 23.487 8.910 -26.219 1.00 66.12 70 LYS A C 1
ATOM 563 O O . LYS A 1 70 ? 24.399 8.993 -27.030 1.00 66.12 70 LYS A O 1
ATOM 568 N N . LEU A 1 71 ? 23.668 9.095 -24.908 1.00 67.81 71 LEU A N 1
ATOM 569 C CA . LEU A 1 71 ? 24.962 9.317 -24.259 1.00 67.81 71 LEU A CA 1
ATOM 570 C C . LEU A 1 71 ? 25.703 8.011 -23.929 1.00 67.81 71 LEU A C 1
ATOM 572 O O . LEU A 1 71 ? 26.893 8.053 -23.630 1.00 67.81 71 LEU A O 1
ATOM 576 N N . THR A 1 72 ? 25.038 6.853 -23.985 1.00 63.09 72 THR A N 1
ATOM 577 C CA . THR A 1 72 ? 25.723 5.556 -23.904 1.00 63.09 72 THR A CA 1
ATOM 578 C C . THR A 1 72 ? 26.251 5.168 -25.282 1.00 63.09 72 THR A C 1
ATOM 580 O O . THR A 1 72 ? 25.482 4.835 -26.182 1.00 63.09 72 THR A O 1
ATOM 583 N N . PHE A 1 73 ? 27.574 5.221 -25.456 1.00 64.12 73 PHE A N 1
ATOM 584 C CA . PHE A 1 73 ? 28.247 4.736 -26.659 1.00 64.12 73 PHE A CA 1
ATOM 585 C C . PHE A 1 73 ? 28.171 3.204 -26.685 1.00 64.12 73 PHE A C 1
ATOM 587 O O . PHE A 1 73 ? 28.856 2.527 -25.920 1.00 64.12 73 PHE A O 1
ATOM 594 N N . ASN A 1 74 ? 27.321 2.648 -27.544 1.00 64.06 74 ASN A N 1
ATOM 595 C CA . ASN A 1 74 ? 27.365 1.225 -27.860 1.00 64.06 74 ASN A CA 1
ATOM 596 C C . ASN A 1 74 ? 28.407 1.046 -28.969 1.00 64.06 74 ASN A C 1
ATOM 598 O O . ASN A 1 74 ? 28.150 1.447 -30.101 1.00 64.06 74 ASN A O 1
ATOM 602 N N . MET A 1 75 ? 29.580 0.479 -28.658 1.00 66.06 75 MET A N 1
ATOM 603 C CA . MET A 1 75 ? 30.455 -0.032 -29.719 1.00 66.06 75 MET A CA 1
ATOM 604 C C . MET A 1 75 ? 29.695 -1.149 -30.430 1.00 66.06 75 MET A C 1
ATOM 606 O O . MET A 1 75 ? 29.377 -2.174 -29.821 1.00 66.06 75 MET A O 1
ATOM 610 N N . ASP A 1 76 ? 29.356 -0.916 -31.693 1.00 64.94 76 ASP A N 1
ATOM 611 C CA . ASP A 1 76 ? 28.783 -1.943 -32.547 1.00 64.94 76 ASP A CA 1
ATOM 612 C C . ASP A 1 76 ? 29.787 -3.100 -32.658 1.00 64.94 76 ASP A C 1
ATOM 614 O O . ASP A 1 76 ? 30.984 -2.873 -32.825 1.00 64.94 76 ASP A O 1
ATOM 618 N N . LYS A 1 77 ? 29.323 -4.349 -32.537 1.00 62.19 77 LYS A N 1
ATOM 619 C CA . LYS A 1 77 ? 30.200 -5.540 -32.527 1.00 62.19 77 LYS A CA 1
ATOM 620 C C . LYS A 1 77 ? 30.850 -5.832 -33.889 1.00 62.19 77 LYS A C 1
ATOM 622 O O . LYS A 1 77 ? 31.594 -6.801 -33.998 1.00 62.19 77 LYS A O 1
ATOM 627 N N . ASN A 1 78 ? 30.541 -5.022 -34.900 1.00 63.59 78 ASN A N 1
ATOM 628 C CA . ASN A 1 78 ? 31.019 -5.145 -36.275 1.00 63.59 78 ASN A CA 1
ATOM 629 C C . ASN A 1 78 ? 32.022 -4.043 -36.676 1.00 63.59 78 ASN A C 1
ATOM 631 O O . ASN A 1 78 ? 32.246 -3.849 -37.870 1.00 63.59 78 ASN A O 1
ATOM 635 N N . LEU A 1 79 ? 32.588 -3.316 -35.706 1.00 55.81 79 LEU A N 1
ATOM 636 C CA . LEU A 1 79 ? 33.757 -2.448 -35.898 1.00 55.81 79 LEU A CA 1
ATOM 637 C C . LEU A 1 79 ? 35.044 -3.180 -35.510 1.00 55.81 79 LEU A C 1
ATOM 639 O O . LEU A 1 79 ? 35.060 -3.795 -34.420 1.00 55.81 79 LEU A O 1
#